Protein AF-A0A7J8SFF2-F1 (afdb_monomer_lite)

InterPro domains:
  IPR020045 DNA polymerase I-like, H3TH domain [PF01367] (1-81)
  IPR036279 5'-3' exonuclease, C-terminal domain superfamily [SSF47807] (1-98)
  IPR038969 Flap endonuclease [PTHR42646] (1-95)

Structure (mmCIF, N/CA/C/O backbone):
data_AF-A0A7J8SFF2-F1
#
_entry.id   AF-A0A7J8SFF2-F1
#
loop_
_atom_site.group_PDB
_atom_site.id
_atom_site.type_symbol
_atom_site.label_atom_id
_atom_site.label_alt_id
_atom_site.label_comp_id
_atom_site.label_asym_id
_atom_site.label_entity_id
_atom_site.label_seq_id
_atom_site.pdbx_PDB_ins_code
_atom_site.Cartn_x
_atom_site.Cartn_y
_atom_site.Cartn_z
_atom_site.occupancy
_atom_site.B_iso_or_equiv
_atom_site.auth_seq_id
_atom_site.auth_comp_id
_atom_site.auth_asym_id
_atom_site.auth_atom_id
_atom_site.pdbx_PDB_model_num
ATOM 1 N N . MET A 1 1 ? 2.023 2.288 7.002 1.00 90.38 1 MET A N 1
ATOM 2 C CA . MET A 1 1 ? 3.370 2.698 7.456 1.00 90.38 1 MET A CA 1
ATOM 3 C C . MET A 1 1 ? 3.785 4.020 6.831 1.00 90.38 1 MET A C 1
ATOM 5 O O . MET A 1 1 ? 4.714 4.620 7.350 1.00 90.38 1 MET A O 1
ATOM 9 N N . GLY A 1 2 ? 3.083 4.490 5.795 1.00 91.81 2 GLY A N 1
ATOM 10 C CA . GLY A 1 2 ? 3.551 5.618 5.004 1.00 91.81 2 GLY A CA 1
ATOM 11 C C . GLY A 1 2 ? 4.588 5.178 3.981 1.00 91.81 2 GLY A C 1
ATOM 12 O O . GLY A 1 2 ? 5.011 4.017 3.992 1.00 91.81 2 GLY A O 1
ATOM 13 N N . ASP A 1 3 ? 4.953 6.132 3.147 1.00 94.44 3 ASP A N 1
ATOM 14 C CA . ASP A 1 3 ? 6.030 6.096 2.182 1.00 94.44 3 ASP A CA 1
ATOM 15 C C . ASP A 1 3 ? 6.789 7.423 2.292 1.00 94.44 3 ASP A C 1
ATOM 17 O O . ASP A 1 3 ? 6.255 8.484 1.984 1.00 94.44 3 ASP A O 1
ATOM 21 N N . GLU A 1 4 ? 8.002 7.379 2.837 1.00 90.81 4 GLU A N 1
ATOM 22 C CA . GLU A 1 4 ? 8.803 8.584 3.070 1.00 90.81 4 GLU A CA 1
ATOM 23 C C . GLU A 1 4 ? 9.390 9.140 1.770 1.00 90.81 4 GLU A C 1
ATOM 25 O O . GLU A 1 4 ? 9.530 10.354 1.643 1.00 90.81 4 GLU A O 1
ATOM 30 N N . VAL A 1 5 ? 9.669 8.268 0.794 1.00 93.75 5 VAL A N 1
ATOM 31 C CA . VAL A 1 5 ? 10.197 8.667 -0.517 1.00 93.75 5 VAL A CA 1
ATOM 32 C C . VAL A 1 5 ? 9.145 9.472 -1.275 1.00 93.75 5 VAL A C 1
ATOM 34 O O . VAL A 1 5 ? 9.468 10.508 -1.851 1.00 93.75 5 VAL A O 1
ATOM 37 N N . ASP A 1 6 ? 7.884 9.050 -1.174 1.00 92.69 6 ASP A N 1
ATOM 38 C CA . ASP A 1 6 ? 6.743 9.727 -1.799 1.00 92.69 6 ASP A CA 1
ATOM 39 C C . ASP A 1 6 ? 6.117 10.820 -0.909 1.00 92.69 6 ASP A C 1
ATOM 41 O O . ASP A 1 6 ? 5.079 11.392 -1.243 1.00 92.69 6 ASP A O 1
ATOM 45 N N . GLY A 1 7 ? 6.720 11.132 0.244 1.00 93.81 7 GLY A N 1
ATOM 46 C CA . GLY A 1 7 ? 6.240 12.190 1.138 1.00 93.81 7 GLY A CA 1
ATOM 47 C C . GLY A 1 7 ? 4.887 11.900 1.803 1.00 93.81 7 GLY A C 1
ATOM 48 O O . GLY A 1 7 ? 4.194 12.830 2.219 1.00 93.81 7 GLY A O 1
ATOM 49 N N . VAL A 1 8 ? 4.499 10.628 1.933 1.00 95.19 8 VAL A N 1
ATOM 50 C CA . VAL A 1 8 ? 3.270 10.175 2.599 1.00 95.19 8 VAL A CA 1
ATOM 51 C C . VAL A 1 8 ? 3.611 9.655 4.001 1.00 95.19 8 VAL A C 1
ATOM 53 O O . VAL A 1 8 ? 3.962 8.484 4.165 1.00 95.19 8 VAL A O 1
ATOM 56 N N . PRO A 1 9 ? 3.488 10.460 5.070 1.00 93.69 9 PRO A N 1
ATOM 57 C CA . PRO A 1 9 ? 3.861 10.001 6.398 1.00 93.69 9 PRO A CA 1
ATOM 58 C C . PRO A 1 9 ? 2.912 8.910 6.905 1.00 93.69 9 PRO A C 1
ATOM 60 O O . PRO A 1 9 ? 1.703 8.943 6.702 1.00 93.69 9 PRO A O 1
ATOM 63 N N . GLY A 1 10 ? 3.445 7.912 7.604 1.00 93.06 10 GLY A N 1
ATOM 64 C CA . GLY A 1 10 ? 2.619 6.971 8.361 1.00 93.06 10 GLY A CA 1
ATOM 65 C C . GLY A 1 10 ? 2.307 7.498 9.755 1.00 93.06 10 GLY A C 1
ATOM 66 O O . GLY A 1 10 ? 2.918 8.452 10.209 1.00 93.06 10 GLY A O 1
ATOM 67 N N . ILE A 1 11 ? 1.418 6.843 10.500 1.00 94.88 11 ILE A N 1
ATOM 68 C CA . ILE A 1 11 ? 1.026 7.303 11.845 1.00 94.88 11 ILE A CA 1
ATOM 69 C C . ILE A 1 11 ? 2.085 7.078 12.939 1.00 94.88 11 ILE A C 1
ATOM 71 O O . ILE A 1 11 ? 1.835 7.409 14.092 1.00 94.88 11 ILE A O 1
ATOM 75 N N . GLN A 1 12 ? 3.262 6.528 12.621 1.00 93.38 12 GLN A N 1
ATOM 76 C CA . GLN A 1 12 ? 4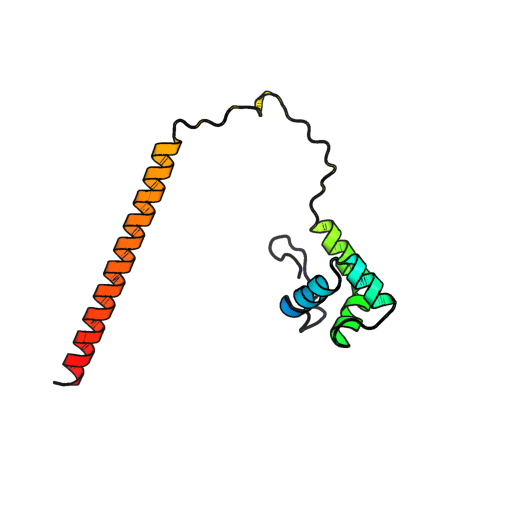.312 6.215 13.604 1.00 93.38 12 GLN A CA 1
ATOM 77 C C . GLN A 1 12 ? 4.779 7.433 14.411 1.00 93.38 12 GLN A C 1
ATOM 79 O O . GLN A 1 12 ? 5.121 7.285 15.581 1.00 93.38 12 GLN A O 1
ATOM 84 N N . HIS A 1 13 ? 4.779 8.621 13.800 1.00 90.56 13 HIS A N 1
ATOM 85 C CA . HIS A 1 13 ? 5.144 9.876 14.462 1.00 90.56 13 HIS A CA 1
ATOM 86 C C . HIS A 1 13 ? 4.044 10.394 15.408 1.00 90.56 13 HIS A C 1
ATOM 88 O O . HIS A 1 13 ? 4.336 11.135 16.338 1.00 90.56 13 HIS A O 1
ATOM 94 N N . LEU A 1 14 ? 2.789 9.980 15.196 1.00 93.06 14 LEU A N 1
ATOM 95 C CA . LEU A 1 14 ? 1.634 10.335 16.033 1.00 93.06 14 LEU A CA 1
ATOM 96 C C . LEU A 1 14 ? 1.402 9.308 17.145 1.00 93.06 14 LEU A C 1
ATOM 98 O O . LEU A 1 14 ? 0.957 9.654 18.236 1.00 93.06 14 LEU A O 1
ATOM 102 N N . VAL A 1 15 ? 1.684 8.036 16.855 1.00 94.62 15 VAL A N 1
ATOM 103 C CA . VAL A 1 15 ? 1.493 6.901 17.759 1.00 94.62 15 VAL A CA 1
ATOM 104 C C . VAL A 1 15 ? 2.782 6.077 17.811 1.00 94.62 15 VAL A C 1
ATOM 106 O O . VAL A 1 15 ? 2.925 5.084 17.080 1.00 94.62 15 VAL A O 1
ATOM 109 N N . PRO A 1 16 ? 3.730 6.457 18.689 1.00 88.50 16 PRO A N 1
ATOM 110 C CA . PRO A 1 16 ? 4.936 5.678 18.929 1.00 88.50 16 PRO A CA 1
ATOM 111 C C . PRO A 1 16 ? 4.586 4.222 19.267 1.00 88.50 16 PRO A C 1
ATOM 113 O O . PRO A 1 16 ? 3.727 3.940 20.099 1.00 88.50 16 PRO A O 1
ATOM 116 N N . GLY A 1 17 ? 5.222 3.271 18.581 1.00 89.50 17 GLY A N 1
ATOM 117 C CA . GLY A 1 17 ? 4.950 1.835 18.737 1.00 89.50 17 GLY A CA 1
ATOM 118 C C . GLY A 1 17 ? 3.945 1.241 17.739 1.00 89.50 17 GLY A C 1
ATOM 119 O O . GLY A 1 17 ? 3.907 0.015 17.580 1.00 89.50 17 GLY A O 1
ATOM 120 N N . PHE A 1 18 ? 3.203 2.056 16.975 1.00 94.81 18 PHE A N 1
ATOM 121 C CA . PHE A 1 18 ? 2.396 1.568 15.847 1.00 94.81 18 PHE A CA 1
ATOM 122 C C . PHE A 1 18 ? 3.271 1.324 14.602 1.00 94.81 18 PHE A C 1
ATOM 124 O O . PHE A 1 18 ? 3.167 1.999 13.588 1.00 94.81 18 PHE A O 1
ATOM 131 N N . GLY A 1 19 ? 4.186 0.355 14.683 1.00 93.19 19 GLY A N 1
ATOM 132 C CA . GLY A 1 19 ? 5.154 0.044 13.623 1.00 93.19 19 GLY A CA 1
ATOM 133 C C . GLY A 1 19 ? 4.755 -1.121 12.710 1.00 93.19 19 GLY A C 1
ATOM 134 O O . GLY A 1 19 ? 3.686 -1.726 12.849 1.00 93.19 19 GLY A O 1
ATOM 135 N N . ARG A 1 20 ? 5.654 -1.478 11.777 1.00 94.94 20 ARG A N 1
ATOM 136 C CA . ARG A 1 20 ? 5.436 -2.499 10.726 1.00 94.94 20 ARG A CA 1
ATOM 137 C C . ARG A 1 20 ? 4.894 -3.815 11.278 1.00 94.94 20 ARG A C 1
ATOM 139 O O . ARG A 1 20 ? 3.965 -4.377 10.707 1.00 94.94 20 ARG A O 1
ATOM 146 N N . ARG A 1 21 ? 5.440 -4.289 12.404 1.00 94.94 21 ARG A N 1
ATOM 147 C CA . ARG A 1 21 ? 5.012 -5.536 13.065 1.00 94.94 21 ARG A CA 1
ATOM 148 C C . ARG A 1 21 ? 3.549 -5.480 13.513 1.00 94.94 21 ARG A C 1
ATOM 150 O O . ARG A 1 21 ? 2.807 -6.430 13.272 1.00 94.94 21 ARG A O 1
ATOM 157 N N . THR A 1 22 ? 3.132 -4.370 14.121 1.00 95.69 22 THR A N 1
ATOM 158 C CA . THR A 1 22 ? 1.754 -4.159 14.583 1.00 95.69 22 THR A CA 1
ATOM 159 C C . THR A 1 22 ? 0.793 -4.099 13.399 1.00 95.69 22 THR A C 1
ATOM 161 O O . THR A 1 22 ? -0.172 -4.862 13.374 1.00 95.69 22 THR A O 1
ATOM 164 N N . ALA A 1 23 ? 1.090 -3.285 12.378 1.00 95.88 23 ALA A N 1
ATOM 165 C CA . ALA A 1 23 ? 0.225 -3.194 11.200 1.00 95.88 23 ALA A CA 1
ATOM 166 C C . ALA A 1 23 ? 0.134 -4.518 10.440 1.00 95.88 23 ALA A C 1
ATOM 168 O O . ALA A 1 23 ? -0.961 -4.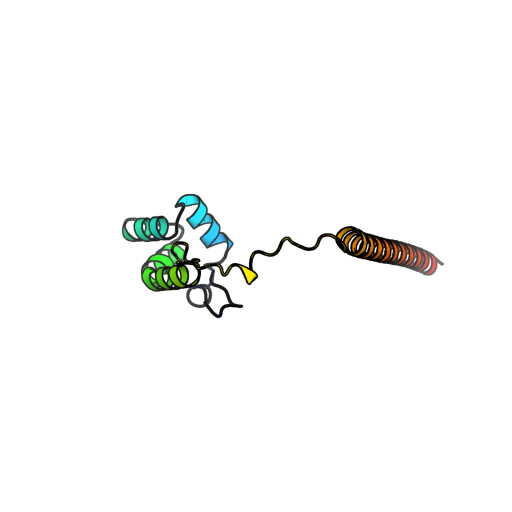922 10.069 1.00 95.88 23 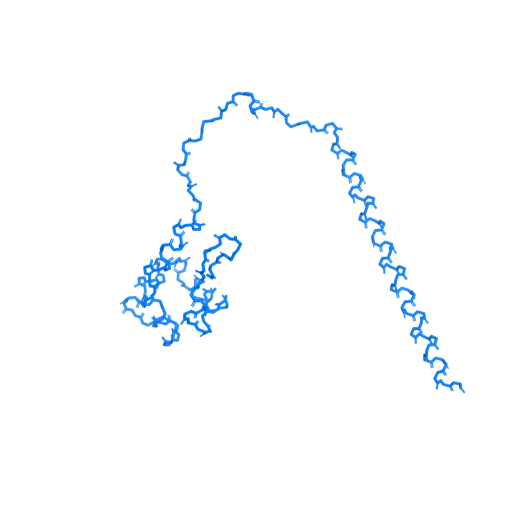ALA A O 1
ATOM 169 N N . LEU A 1 24 ? 1.249 -5.237 10.266 1.00 97.12 24 LEU A N 1
ATOM 170 C CA . LEU A 1 24 ? 1.243 -6.537 9.598 1.00 97.12 24 LEU A CA 1
ATOM 171 C C . LEU A 1 24 ? 0.366 -7.547 10.347 1.00 97.12 24 LEU A C 1
ATOM 173 O O . LEU A 1 24 ? -0.398 -8.272 9.718 1.00 97.12 24 LEU A O 1
ATOM 177 N N . LYS A 1 25 ? 0.444 -7.596 11.683 1.00 96.81 25 LYS A N 1
ATOM 178 C CA . LYS A 1 25 ? -0.387 -8.497 12.496 1.00 96.81 25 LYS A CA 1
ATOM 179 C C . LYS A 1 25 ? -1.878 -8.176 12.358 1.00 96.81 25 LYS A C 1
ATOM 181 O O . LYS A 1 25 ? -2.689 -9.093 12.255 1.00 96.81 25 LYS A O 1
ATOM 186 N N . LEU A 1 26 ? -2.231 -6.892 12.358 1.00 97.19 26 LEU A N 1
ATOM 187 C CA . LEU A 1 26 ? -3.613 -6.439 12.204 1.00 97.19 26 LEU A CA 1
ATOM 188 C C . LEU A 1 26 ? -4.135 -6.715 10.789 1.00 97.19 26 LEU A C 1
ATOM 190 O O . LEU A 1 26 ? -5.188 -7.326 10.642 1.00 97.19 26 LEU A O 1
ATOM 194 N N . LEU A 1 27 ? -3.368 -6.377 9.753 1.00 96.56 27 LEU A N 1
ATOM 195 C CA . LEU A 1 27 ? -3.749 -6.636 8.364 1.00 96.56 27 LEU A CA 1
ATOM 196 C C . LEU A 1 27 ? -3.859 -8.134 8.064 1.00 96.56 27 LEU A C 1
ATOM 198 O O . LEU A 1 27 ? -4.831 -8.543 7.446 1.00 96.56 27 LEU A O 1
ATOM 202 N N . LYS A 1 28 ? -2.955 -8.982 8.576 1.00 97.69 28 LYS A N 1
ATOM 203 C CA . LYS A 1 28 ? -3.090 -10.446 8.441 1.00 97.69 28 LYS A CA 1
ATOM 204 C C . LYS A 1 28 ? -4.382 -10.984 9.062 1.00 97.69 28 LYS A C 1
ATOM 206 O O . LYS A 1 28 ? -4.929 -11.957 8.563 1.00 97.69 28 LYS A O 1
ATOM 211 N N . LYS A 1 29 ? -4.857 -10.376 10.153 1.00 97.12 29 LYS A N 1
ATOM 212 C CA . LYS A 1 29 ? -6.084 -10.797 10.844 1.00 97.12 29 LYS A CA 1
ATOM 213 C C . LYS A 1 29 ? -7.361 -10.275 10.172 1.00 97.12 29 LYS A C 1
ATOM 215 O O . LYS A 1 29 ? -8.382 -10.947 10.244 1.00 97.12 29 LYS A O 1
ATOM 220 N N . HIS A 1 30 ? -7.321 -9.084 9.577 1.00 97.38 30 HIS A N 1
ATOM 221 C CA . HIS A 1 30 ? -8.509 -8.389 9.062 1.00 97.38 30 HIS A CA 1
ATOM 222 C C . HIS A 1 30 ? -8.594 -8.343 7.522 1.00 97.38 30 HIS A C 1
ATOM 224 O O . HIS A 1 30 ? -9.645 -8.028 6.971 1.00 97.38 30 HIS A O 1
ATOM 230 N N . GLY A 1 31 ? -7.517 -8.688 6.816 1.00 97.75 31 GLY A N 1
ATOM 231 C CA . GLY A 1 31 ? -7.446 -8.800 5.357 1.00 97.75 31 GLY A CA 1
ATOM 232 C C . GLY A 1 31 ? -7.219 -7.471 4.635 1.00 97.75 31 GLY A C 1
ATOM 233 O O . GLY A 1 31 ? -6.354 -7.392 3.769 1.00 97.75 31 GLY A O 1
ATOM 234 N N . SER A 1 32 ? -7.948 -6.418 5.007 1.00 96.88 32 SER A N 1
ATOM 235 C CA . SER A 1 32 ? -7.849 -5.092 4.384 1.00 96.88 32 SER A CA 1
ATOM 236 C C . SER A 1 32 ? -7.855 -3.966 5.418 1.00 96.88 32 SER A C 1
ATOM 238 O O . SER A 1 32 ? -8.206 -4.176 6.584 1.00 96.88 32 SER A O 1
ATOM 240 N N . LEU A 1 33 ? -7.462 -2.760 4.988 1.00 96.69 33 LEU A N 1
ATOM 241 C CA . LEU A 1 33 ? -7.543 -1.562 5.824 1.00 96.69 33 LEU A CA 1
ATOM 242 C C . LEU A 1 33 ? -8.997 -1.256 6.205 1.00 96.69 33 LEU A C 1
ATOM 244 O O . LEU A 1 33 ? -9.275 -1.078 7.385 1.00 96.69 33 LEU A O 1
ATOM 248 N N . GLU A 1 34 ? -9.927 -1.282 5.249 1.00 97.56 34 GLU A N 1
ATOM 249 C CA . GLU A 1 34 ? -11.342 -1.012 5.539 1.00 97.56 34 GLU A CA 1
ATOM 250 C C . GLU A 1 34 ? -11.942 -2.027 6.511 1.00 97.56 34 GLU A C 1
ATOM 252 O O . GLU A 1 34 ? -12.584 -1.644 7.485 1.00 97.56 34 GLU A O 1
ATOM 257 N N . ASN A 1 35 ? -11.663 -3.322 6.341 1.00 98.31 35 ASN A N 1
ATOM 258 C CA . ASN A 1 35 ? -12.128 -4.335 7.290 1.00 98.31 35 ASN A CA 1
ATOM 259 C C . ASN A 1 35 ? -11.534 -4.130 8.689 1.00 98.31 35 ASN A C 1
ATOM 261 O O . ASN A 1 35 ? -12.191 -4.414 9.691 1.00 98.31 35 ASN A O 1
ATOM 265 N N . LEU A 1 36 ? -10.285 -3.665 8.773 1.00 98.12 36 LEU A N 1
ATOM 266 C CA . LEU A 1 36 ? -9.643 -3.345 10.043 1.00 98.12 36 LEU A CA 1
ATOM 267 C C . LEU A 1 36 ? -10.306 -2.136 10.714 1.00 98.12 36 LEU A C 1
ATOM 269 O O . LEU A 1 36 ? -10.617 -2.217 11.900 1.00 98.12 36 LEU A O 1
ATOM 273 N N . LEU A 1 37 ? -10.541 -1.051 9.973 1.00 97.94 37 LEU A N 1
ATOM 274 C CA . LEU A 1 37 ? -11.162 0.172 10.492 1.00 97.94 37 LEU A CA 1
ATOM 275 C C . LEU A 1 37 ? -12.627 -0.059 10.888 1.00 97.94 37 LEU A C 1
ATOM 277 O O . LEU A 1 37 ? -13.037 0.355 11.970 1.00 97.94 37 LEU A O 1
ATOM 281 N N . ASN A 1 38 ? -13.387 -0.800 10.080 1.00 98.00 38 ASN A N 1
ATOM 282 C CA . ASN A 1 38 ? -14.763 -1.190 10.397 1.00 98.00 38 ASN A CA 1
ATOM 283 C C . ASN A 1 38 ? -14.826 -2.129 11.606 1.00 98.00 38 ASN A C 1
ATOM 285 O O . ASN A 1 38 ? -15.726 -2.036 12.434 1.00 98.00 38 ASN A O 1
ATOM 289 N N . ALA A 1 39 ? -13.857 -3.036 11.756 1.00 97.81 39 ALA A N 1
ATOM 290 C CA . ALA A 1 39 ? -13.782 -3.850 12.961 1.00 97.81 39 ALA A CA 1
ATOM 291 C C . ALA A 1 39 ? -13.439 -3.002 14.193 1.00 97.81 39 ALA A C 1
ATOM 293 O O . ALA A 1 39 ? -14.019 -3.240 15.248 1.00 97.81 39 ALA A O 1
ATOM 294 N N . ALA A 1 40 ? -12.533 -2.028 14.059 1.00 97.69 40 ALA A N 1
ATOM 295 C CA . ALA A 1 40 ? -12.142 -1.125 15.138 1.00 97.69 40 ALA A CA 1
ATOM 296 C C . ALA A 1 40 ? -13.293 -0.214 15.594 1.00 97.69 40 ALA A C 1
ATOM 298 O O . ALA A 1 40 ? -13.366 0.107 16.776 1.00 97.69 40 ALA A O 1
ATOM 299 N N . SER A 1 41 ? -14.214 0.181 14.709 1.00 96.81 41 SER A N 1
ATOM 300 C CA . SER A 1 41 ? -15.365 1.011 15.096 1.00 96.81 41 SER A CA 1
ATOM 301 C C . SER A 1 41 ? -16.420 0.252 15.908 1.00 96.81 41 SER A C 1
ATOM 303 O O . SER A 1 41 ? -17.131 0.862 16.701 1.00 96.81 41 SER A O 1
ATOM 305 N N . VAL A 1 42 ? -16.504 -1.072 15.745 1.00 97.06 42 VAL A N 1
ATOM 306 C CA . VAL A 1 42 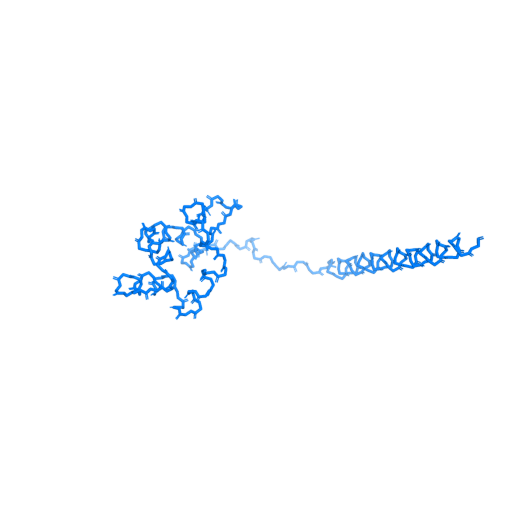? -17.502 -1.919 16.420 1.00 97.06 42 VAL A CA 1
ATOM 307 C C . VAL A 1 42 ? -16.932 -2.623 17.653 1.00 97.06 42 VAL A C 1
ATOM 309 O O . VAL A 1 42 ? -17.644 -2.841 18.631 1.00 97.06 42 VAL A O 1
ATOM 312 N N . ARG A 1 43 ? -15.655 -3.021 17.627 1.00 96.12 43 ARG A N 1
ATOM 313 C CA . ARG A 1 43 ? -15.021 -3.788 18.708 1.00 96.12 43 ARG A CA 1
ATOM 314 C C . ARG A 1 43 ? -13.538 -3.478 18.850 1.00 96.12 43 ARG A C 1
ATOM 316 O O . ARG A 1 43 ? -12.882 -3.021 17.922 1.00 96.12 43 ARG A O 1
ATOM 323 N N . THR A 1 44 ? -12.972 -3.847 19.994 1.00 96.12 44 THR A N 1
ATOM 324 C CA . THR A 1 44 ? -11.533 -3.711 20.227 1.00 96.12 44 THR A CA 1
ATOM 325 C C . THR A 1 44 ? -10.724 -4.610 19.287 1.00 96.12 44 THR A C 1
ATOM 327 O O . THR A 1 44 ? -10.919 -5.831 19.215 1.00 96.12 44 THR A O 1
ATOM 330 N N . VAL A 1 45 ? -9.764 -4.007 18.588 1.00 95.00 45 VAL A N 1
ATOM 331 C CA . VAL A 1 45 ? -8.761 -4.679 17.766 1.00 95.00 45 VAL A CA 1
ATOM 332 C C . VAL A 1 45 ? -7.358 -4.412 18.315 1.00 95.00 45 VAL A C 1
ATOM 334 O O . VAL A 1 45 ? -6.938 -3.284 18.549 1.00 95.00 45 VAL A O 1
ATOM 337 N N . GLY A 1 46 ? -6.595 -5.484 18.529 1.00 93.06 46 GLY A N 1
ATOM 338 C CA . GLY A 1 46 ? -5.245 -5.376 19.081 1.00 93.06 46 GLY A CA 1
ATOM 339 C C . GLY A 1 46 ? -5.223 -4.899 20.537 1.00 93.06 46 GLY A C 1
ATOM 340 O O . GLY A 1 46 ? -6.092 -5.248 21.330 1.00 93.06 46 GLY A O 1
ATOM 341 N N . ARG A 1 47 ? -4.165 -4.167 20.901 1.00 94.81 47 ARG A N 1
ATOM 342 C CA . ARG A 1 47 ? -4.021 -3.542 22.226 1.00 94.81 47 ARG A CA 1
ATOM 343 C C . ARG A 1 47 ? -4.685 -2.166 22.226 1.00 94.81 47 ARG A C 1
ATOM 345 O O . ARG A 1 47 ? -4.832 -1.571 21.165 1.00 94.81 47 ARG A O 1
ATOM 352 N N . GLN A 1 48 ? -4.980 -1.638 23.412 1.00 95.31 48 GLN A N 1
ATOM 353 C CA . GLN A 1 48 ? -5.653 -0.348 23.584 1.00 95.31 48 GLN A CA 1
ATOM 354 C C . GLN A 1 48 ? -5.012 0.794 22.775 1.00 95.31 48 GLN A C 1
ATOM 356 O O . GLN A 1 48 ? -5.715 1.460 22.028 1.00 95.31 48 GLN A O 1
ATOM 361 N N . TYR A 1 49 ? -3.682 0.942 22.800 1.00 95.12 49 TYR A N 1
ATOM 362 C CA . TYR A 1 49 ? -3.008 1.986 22.010 1.00 95.12 49 TYR A CA 1
ATOM 363 C C . TYR A 1 49 ? -3.259 1.860 20.493 1.00 95.12 49 TYR A C 1
ATOM 365 O O . TYR A 1 49 ? -3.349 2.855 19.782 1.00 95.12 49 TYR A O 1
ATOM 373 N N . ALA A 1 50 ? -3.357 0.628 19.976 1.00 95.69 50 ALA A N 1
ATOM 374 C CA . ALA A 1 50 ? -3.592 0.373 18.558 1.00 95.69 50 ALA A CA 1
ATOM 375 C C . ALA A 1 50 ? -5.060 0.618 18.197 1.00 95.69 50 ALA A C 1
ATOM 377 O O . ALA A 1 50 ? -5.337 1.155 17.129 1.00 95.69 50 ALA A O 1
ATOM 378 N N . GLN A 1 51 ? -5.975 0.262 19.100 1.00 97.06 51 GLN A N 1
ATOM 379 C CA . GLN A 1 51 ? -7.391 0.589 18.991 1.00 97.06 51 GLN A CA 1
ATOM 380 C C . GLN A 1 51 ? -7.589 2.108 18.914 1.00 97.06 51 GLN A C 1
ATOM 382 O O . GLN A 1 51 ? -8.187 2.599 17.964 1.00 97.06 51 GLN A O 1
ATOM 387 N N . GLU A 1 52 ? -7.031 2.854 19.869 1.00 96.38 52 GLU A N 1
ATOM 388 C CA . GLU A 1 52 ? -7.117 4.318 19.915 1.00 96.38 52 GLU A CA 1
ATOM 389 C C . GLU A 1 52 ? -6.524 4.959 18.655 1.00 96.38 52 GLU A C 1
ATOM 391 O O . GLU A 1 52 ? -7.126 5.868 18.086 1.00 96.38 52 GLU A O 1
ATOM 396 N N . ALA A 1 53 ? -5.391 4.444 18.169 1.00 96.81 53 ALA A N 1
ATOM 397 C CA . ALA A 1 53 ? -4.776 4.901 16.928 1.00 96.81 53 ALA A CA 1
ATOM 398 C C . ALA A 1 53 ? -5.694 4.720 15.710 1.00 96.81 53 ALA A C 1
ATOM 400 O O . ALA A 1 53 ? -5.860 5.647 14.920 1.00 96.81 53 ALA A O 1
ATOM 401 N N . LEU A 1 54 ? -6.289 3.534 15.559 1.00 97.19 54 LEU A N 1
ATOM 402 C CA . LEU A 1 54 ? -7.153 3.216 14.423 1.00 97.19 54 LEU A CA 1
ATOM 403 C C . LEU A 1 54 ? -8.444 4.032 14.445 1.00 97.19 54 LEU A C 1
ATOM 405 O O . LEU A 1 54 ? -8.870 4.490 13.391 1.00 97.19 54 LEU A O 1
ATOM 409 N N . THR A 1 55 ? -9.036 4.255 15.620 1.00 96.88 55 THR A N 1
ATOM 410 C CA . THR A 1 55 ? -10.256 5.060 15.746 1.00 96.88 55 THR A CA 1
ATOM 411 C C . THR A 1 55 ? -9.973 6.547 15.537 1.00 96.88 55 THR A C 1
ATOM 413 O O . THR A 1 55 ? -10.700 7.212 14.806 1.00 96.88 55 THR A O 1
ATOM 416 N N . LYS A 1 56 ? -8.899 7.080 16.137 1.00 97.62 56 LYS A N 1
ATOM 417 C CA . LYS A 1 56 ? -8.564 8.512 16.071 1.00 97.62 56 LYS A CA 1
ATOM 418 C C . LYS A 1 56 ? -8.060 8.946 14.694 1.00 97.62 56 LYS A C 1
ATOM 420 O O . LYS A 1 56 ? -8.329 10.067 14.275 1.00 97.62 56 LYS A O 1
ATOM 425 N N . TYR A 1 57 ? -7.320 8.081 14.002 1.00 97.19 57 TYR A N 1
ATOM 426 C CA . TYR A 1 57 ? -6.667 8.400 12.728 1.00 97.19 57 TYR A CA 1
ATOM 427 C C . TYR A 1 57 ? -7.264 7.633 11.538 1.00 97.19 57 TYR A C 1
ATOM 429 O O . TYR A 1 57 ? -6.597 7.493 10.513 1.00 97.19 57 TYR A O 1
ATOM 437 N N . ALA A 1 58 ? -8.508 7.150 11.642 1.00 97.12 58 ALA A N 1
ATOM 438 C CA . ALA A 1 58 ? -9.174 6.386 10.583 1.00 97.12 58 ALA A CA 1
ATOM 439 C C . ALA A 1 58 ? -9.163 7.127 9.234 1.00 97.12 58 ALA A C 1
ATOM 441 O O . ALA A 1 58 ? -8.668 6.602 8.240 1.00 97.12 58 ALA A O 1
ATOM 442 N N . ASP A 1 59 ? -9.620 8.380 9.211 1.00 97.00 59 ASP A N 1
ATOM 443 C CA . ASP A 1 59 ? -9.718 9.170 7.974 1.00 97.00 59 ASP A CA 1
ATOM 444 C C . ASP A 1 59 ? -8.355 9.552 7.399 1.00 97.00 59 ASP A C 1
ATOM 446 O O . ASP A 1 59 ? -8.206 9.734 6.192 1.00 97.00 59 ASP A O 1
ATOM 450 N N . TYR A 1 60 ? -7.348 9.679 8.261 1.00 96.44 60 TYR A N 1
ATOM 451 C CA . TYR A 1 60 ? -5.969 9.897 7.840 1.00 96.44 60 TYR A CA 1
ATOM 452 C C . TYR A 1 60 ? -5.410 8.647 7.147 1.00 96.44 60 TYR A C 1
ATOM 454 O O . TYR A 1 60 ? -4.804 8.737 6.083 1.00 96.44 60 TYR A O 1
ATOM 462 N N . LEU A 1 61 ? -5.670 7.463 7.709 1.00 96.44 61 LEU A N 1
ATOM 463 C CA . LEU A 1 61 ? -5.264 6.192 7.110 1.00 96.44 61 LEU A CA 1
ATOM 464 C C . LEU A 1 61 ? -5.956 5.939 5.765 1.00 96.44 61 LEU A C 1
ATOM 466 O O . LEU A 1 61 ? -5.290 5.459 4.849 1.00 96.44 61 LEU A O 1
ATOM 470 N N . ARG A 1 62 ? -7.246 6.283 5.629 1.00 96.75 62 ARG A N 1
ATOM 471 C CA . ARG A 1 62 ? -7.978 6.178 4.353 1.00 96.75 62 ARG A CA 1
ATOM 472 C C . ARG A 1 62 ? -7.390 7.083 3.278 1.00 96.75 62 ARG A C 1
ATOM 474 O O . ARG A 1 62 ? -7.033 6.590 2.216 1.00 96.75 62 ARG A O 1
ATOM 481 N N . ARG A 1 63 ? -7.177 8.365 3.589 1.00 95.94 63 ARG A N 1
ATOM 482 C CA . ARG A 1 63 ? -6.546 9.319 2.660 1.00 95.94 63 ARG A CA 1
ATOM 483 C C . ARG A 1 63 ? -5.162 8.861 2.212 1.00 95.94 63 ARG A C 1
ATOM 485 O O . ARG A 1 63 ? -4.861 8.876 1.025 1.00 95.94 63 ARG A O 1
ATOM 492 N N . ASN A 1 64 ? -4.332 8.387 3.140 1.00 95.62 64 ASN A N 1
ATOM 493 C CA . ASN A 1 64 ? -3.019 7.859 2.773 1.00 95.62 64 ASN A CA 1
ATOM 494 C C . ASN A 1 64 ? -3.128 6.615 1.887 1.00 95.62 64 ASN A C 1
ATOM 496 O O . ASN A 1 64 ? -2.307 6.430 0.996 1.00 95.62 64 ASN A O 1
ATOM 500 N N . TYR A 1 65 ? -4.113 5.750 2.131 1.00 95.06 65 TYR A N 1
ATOM 501 C CA . TYR A 1 65 ? -4.345 4.588 1.282 1.00 95.06 65 TYR A CA 1
ATOM 502 C C . TYR A 1 65 ? -4.763 4.991 -0.133 1.00 95.06 65 TYR A C 1
ATOM 504 O O . TYR A 1 65 ? -4.256 4.407 -1.080 1.00 95.06 65 TYR A O 1
ATOM 512 N N . GLU A 1 66 ? -5.619 6.001 -0.286 1.00 94.31 66 GLU A N 1
ATOM 513 C CA . GLU A 1 66 ? -6.018 6.528 -1.598 1.00 94.31 66 GLU A CA 1
ATOM 514 C C . GLU A 1 66 ? -4.826 7.076 -2.387 1.00 94.31 66 GLU A C 1
ATOM 516 O O . GLU A 1 66 ? -4.699 6.781 -3.570 1.00 94.31 66 GLU A O 1
ATOM 521 N N . VAL A 1 67 ? -3.923 7.813 -1.730 1.00 94.81 67 VAL A N 1
ATOM 522 C CA . VAL A 1 67 ? -2.711 8.356 -2.371 1.00 94.81 67 VAL A CA 1
ATOM 523 C C . VAL A 1 67 ? -1.735 7.248 -2.775 1.00 94.81 67 VAL A C 1
ATOM 525 O O . VAL A 1 67 ? -1.134 7.315 -3.841 1.00 94.81 67 VAL A O 1
ATOM 528 N N . LEU A 1 68 ? -1.581 6.219 -1.938 1.00 94.81 68 LEU A N 1
ATOM 529 C CA . LEU A 1 68 ? -0.651 5.111 -2.185 1.00 94.81 68 LEU A CA 1
ATOM 530 C C . LEU A 1 68 ? -1.222 4.035 -3.123 1.00 94.81 68 LEU A C 1
ATOM 532 O O . LEU A 1 68 ? -0.483 3.179 -3.613 1.00 94.81 68 LEU A O 1
ATOM 536 N N . ALA A 1 69 ? -2.536 4.015 -3.344 1.00 94.00 69 ALA A N 1
ATOM 537 C CA . ALA A 1 69 ? -3.177 3.034 -4.201 1.00 94.00 69 ALA A CA 1
ATOM 538 C C . ALA A 1 69 ? -3.050 3.439 -5.673 1.00 94.00 69 ALA A C 1
ATOM 540 O O . ALA A 1 69 ? -3.500 4.500 -6.097 1.00 94.00 69 ALA A O 1
ATOM 541 N N . LEU A 1 70 ? -2.499 2.539 -6.488 1.00 93.69 70 LEU A N 1
ATOM 542 C CA . LEU A 1 70 ? -2.482 2.726 -7.935 1.00 93.69 70 LEU A CA 1
ATOM 543 C C . LEU A 1 70 ? -3.906 2.678 -8.498 1.00 93.69 70 LEU A C 1
ATOM 545 O O . LEU A 1 70 ? -4.634 1.700 -8.284 1.00 93.69 70 LEU A O 1
ATOM 549 N N . ARG A 1 71 ? -4.269 3.698 -9.281 1.00 93.56 71 ARG A N 1
ATOM 550 C CA . ARG A 1 71 ? -5.481 3.672 -10.103 1.00 93.56 71 ARG A CA 1
ATOM 551 C C . ARG A 1 71 ? -5.365 2.587 -11.167 1.00 93.56 71 ARG A C 1
ATOM 553 O O . ARG A 1 71 ? -4.341 2.460 -11.831 1.00 93.56 71 ARG A O 1
ATOM 560 N N . ARG A 1 72 ? -6.426 1.795 -11.310 1.00 93.44 72 ARG A N 1
ATOM 561 C CA . ARG A 1 72 ? -6.499 0.660 -12.252 1.00 93.44 72 ARG A CA 1
ATOM 562 C C . ARG A 1 72 ? -7.464 0.904 -13.408 1.00 93.44 72 ARG A C 1
ATOM 564 O O . ARG A 1 72 ? -7.581 0.072 -14.293 1.00 93.44 72 ARG A O 1
ATOM 571 N N . ASP A 1 73 ? -8.159 2.026 -13.362 1.00 93.12 73 ASP A N 1
ATOM 572 C CA . ASP A 1 73 ? -9.244 2.450 -14.241 1.00 93.12 73 ASP A CA 1
ATOM 573 C C . ASP A 1 73 ? -8.809 3.616 -15.143 1.00 93.12 73 ASP A C 1
ATOM 575 O O . ASP A 1 73 ? -9.616 4.461 -15.520 1.00 93.12 73 ASP A O 1
ATOM 579 N N . VAL A 1 74 ? -7.510 3.718 -15.428 1.00 93.38 74 VAL A N 1
ATOM 580 C CA . VAL A 1 74 ? -6.971 4.798 -16.254 1.00 93.38 74 VAL A CA 1
ATOM 581 C C . VAL A 1 74 ? -7.175 4.449 -17.721 1.00 93.38 74 VAL A C 1
ATOM 583 O O . VAL A 1 74 ? -6.792 3.369 -18.167 1.00 93.38 74 VAL A O 1
ATOM 586 N N . ASP A 1 75 ? -7.755 5.386 -18.461 1.00 94.06 75 ASP A N 1
ATOM 587 C CA . ASP A 1 75 ? -7.951 5.282 -19.902 1.00 94.06 75 ASP A CA 1
ATOM 588 C C . ASP A 1 75 ? -6.629 5.544 -20.643 1.00 94.06 75 ASP A C 1
ATOM 590 O O . ASP A 1 75 ? -6.276 6.677 -20.989 1.00 94.06 75 ASP A O 1
ATOM 594 N N . VAL A 1 76 ? -5.832 4.484 -20.784 1.00 91.44 76 VAL A N 1
ATOM 595 C CA . VAL A 1 76 ? -4.510 4.547 -21.409 1.00 91.44 76 VAL A CA 1
ATOM 596 C C . VAL A 1 76 ? -4.651 4.400 -22.920 1.00 91.44 76 VAL A C 1
ATOM 598 O O . VAL A 1 76 ? -4.924 3.317 -23.430 1.00 91.44 76 VAL A O 1
ATOM 601 N N . HIS A 1 77 ? -4.378 5.487 -23.637 1.00 93.62 77 HIS A N 1
ATOM 602 C CA . HIS A 1 77 ? -4.283 5.490 -25.092 1.00 93.62 77 HIS A CA 1
ATOM 603 C C . HIS A 1 77 ? -2.835 5.249 -25.517 1.00 93.62 77 HIS A C 1
ATOM 605 O O . HIS A 1 77 ? -1.971 6.106 -25.319 1.00 93.62 77 HIS A O 1
ATOM 611 N N . LEU A 1 78 ? -2.567 4.079 -26.094 1.00 92.06 78 LEU A N 1
ATOM 612 C CA . LEU A 1 78 ? -1.261 3.760 -26.663 1.00 92.06 78 LEU A CA 1
ATOM 613 C C . LEU A 1 78 ? -1.175 4.322 -28.081 1.00 92.06 78 LEU A C 1
ATOM 615 O O . LEU A 1 78 ? -2.089 4.131 -28.880 1.00 92.06 78 LEU A O 1
ATOM 619 N N . GLN A 1 79 ? -0.083 5.023 -28.373 1.00 93.81 79 GLN A N 1
ATOM 620 C CA . GLN A 1 79 ? 0.231 5.468 -29.727 1.00 93.81 79 GLN A CA 1
ATOM 621 C C . GLN A 1 79 ? 0.985 4.354 -30.463 1.00 93.81 79 GLN A C 1
ATOM 623 O O . GLN A 1 79 ? 1.810 3.669 -29.853 1.00 93.81 79 GLN A O 1
ATOM 628 N N . GLU A 1 80 ? 0.718 4.169 -31.757 1.00 91.94 80 GLU A N 1
ATOM 629 C CA . GLU A 1 80 ? 1.301 3.083 -32.562 1.00 91.94 80 GLU A CA 1
ATOM 630 C C . GLU A 1 80 ? 2.837 3.152 -32.573 1.00 91.94 80 GLU A C 1
ATOM 632 O O . GLU A 1 80 ? 3.516 2.135 -32.472 1.00 91.94 80 GLU A O 1
ATOM 637 N N . GLU A 1 81 ? 3.408 4.358 -32.587 1.00 92.62 81 GLU A N 1
ATOM 638 C CA . GLU A 1 81 ? 4.856 4.577 -32.544 1.00 92.62 81 GLU A CA 1
ATOM 639 C C . GLU A 1 81 ? 5.536 4.097 -31.249 1.00 92.62 81 GLU A C 1
ATOM 641 O O . GLU A 1 81 ? 6.759 3.961 -31.217 1.00 92.62 81 GLU A O 1
ATOM 646 N N . TRP A 1 82 ? 4.778 3.846 -30.175 1.00 92.00 82 TRP A N 1
ATOM 647 C CA . TRP A 1 82 ? 5.304 3.263 -28.934 1.00 92.00 82 TRP A CA 1
ATOM 648 C C . TRP A 1 82 ? 5.338 1.735 -28.981 1.00 92.00 82 TRP A C 1
ATOM 650 O O . TRP A 1 82 ? 6.043 1.115 -28.184 1.00 92.00 82 TRP A O 1
ATOM 660 N N . LEU A 1 83 ? 4.591 1.122 -29.903 1.00 90.50 83 LEU A N 1
ATOM 661 C CA . LEU A 1 83 ? 4.435 -0.326 -30.033 1.00 90.50 83 LEU A CA 1
ATOM 662 C C . LEU A 1 83 ? 5.564 -0.936 -30.868 1.00 90.50 83 LEU A C 1
ATOM 664 O O . LEU A 1 83 ? 5.343 -1.688 -31.813 1.00 90.50 83 LEU A O 1
ATOM 668 N N . LEU A 1 84 ? 6.802 -0.607 -30.512 1.00 89.94 84 LEU A N 1
ATOM 669 C CA . LEU A 1 84 ? 7.975 -1.190 -31.146 1.00 89.94 84 LEU A CA 1
ATOM 670 C C . LEU A 1 84 ? 8.288 -2.541 -30.509 1.00 89.94 84 LEU A C 1
ATOM 672 O O . LEU A 1 84 ? 8.290 -2.686 -29.282 1.00 89.94 84 LEU A O 1
ATOM 676 N N . GLU A 1 85 ? 8.613 -3.527 -31.344 1.00 92.00 85 GLU A N 1
ATOM 677 C CA . GLU A 1 85 ? 9.236 -4.741 -30.838 1.00 92.00 85 GLU A CA 1
ATOM 678 C C . GLU A 1 85 ? 10.527 -4.372 -30.106 1.00 92.00 85 GLU A C 1
ATOM 680 O O . GLU A 1 85 ? 11.350 -3.580 -30.573 1.00 92.00 85 GLU A O 1
ATOM 685 N N . ARG A 1 86 ? 10.694 -4.948 -28.917 1.00 89.81 86 ARG A N 1
ATOM 686 C CA . ARG A 1 86 ? 11.906 -4.764 -28.131 1.00 89.81 86 ARG A CA 1
ATOM 687 C C . ARG A 1 86 ? 13.103 -5.282 -28.929 1.00 89.81 86 ARG A C 1
ATOM 689 O O . ARG A 1 86 ? 13.165 -6.471 -29.229 1.00 89.81 86 ARG A O 1
ATOM 696 N N . ASP A 1 87 ? 14.093 -4.424 -29.161 1.00 90.19 87 ASP A N 1
ATOM 697 C CA . ASP A 1 87 ? 15.364 -4.835 -29.756 1.00 90.19 87 ASP A CA 1
ATOM 698 C C . ASP A 1 87 ? 16.106 -5.813 -28.830 1.00 90.19 87 ASP A C 1
ATOM 700 O O . ASP A 1 87 ? 16.528 -5.463 -27.724 1.00 90.19 87 ASP A O 1
ATOM 704 N N . THR A 1 88 ? 16.250 -7.058 -29.285 1.00 93.88 88 THR A N 1
ATOM 705 C CA . THR A 1 88 ? 16.940 -8.128 -28.554 1.00 93.88 88 THR A CA 1
ATOM 706 C C . THR A 1 88 ? 18.381 -8.335 -29.024 1.00 93.88 88 THR A C 1
ATOM 708 O O . THR A 1 88 ? 19.071 -9.223 -28.518 1.00 93.88 88 THR A O 1
ATOM 711 N N . SER A 1 89 ? 18.863 -7.552 -29.995 1.00 94.62 89 SER A N 1
ATOM 712 C CA . SER A 1 89 ? 20.174 -7.746 -30.633 1.00 94.62 89 SER A CA 1
ATOM 713 C C . SER A 1 89 ? 21.344 -7.639 -29.6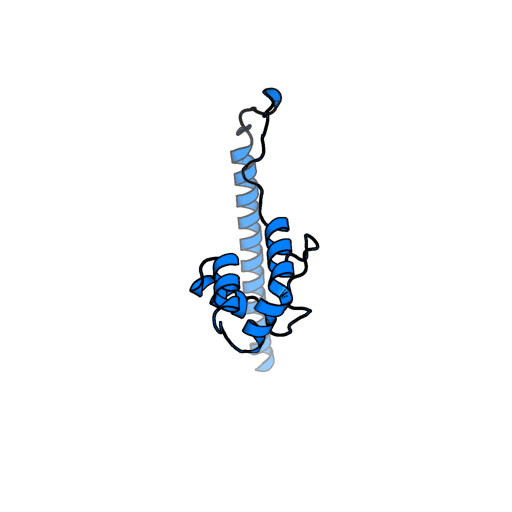48 1.00 94.62 89 SER A C 1
ATOM 715 O O . SER A 1 89 ? 22.363 -8.315 -29.799 1.00 94.62 89 SER A O 1
ATOM 717 N N . ASN A 1 90 ? 21.189 -6.834 -28.593 1.00 93.31 90 ASN A N 1
ATOM 718 C CA . ASN A 1 90 ? 22.227 -6.587 -27.594 1.00 93.31 90 ASN A CA 1
ATOM 719 C C . ASN A 1 90 ? 22.112 -7.477 -26.339 1.00 93.31 90 ASN A C 1
ATOM 721 O O . ASN A 1 90 ? 22.965 -7.409 -25.451 1.00 93.31 90 ASN A O 1
ATOM 725 N N . ASP A 1 91 ? 21.095 -8.334 -26.242 1.00 94.44 91 ASP A N 1
ATOM 726 C CA . ASP A 1 91 ? 20.788 -9.079 -25.014 1.00 94.44 91 ASP A CA 1
ATOM 727 C C . ASP A 1 91 ? 21.925 -9.986 -24.571 1.00 94.44 91 ASP A C 1
ATOM 729 O O . ASP A 1 91 ? 22.343 -9.951 -23.413 1.00 94.44 91 ASP A O 1
ATOM 733 N N . ALA A 1 92 ? 22.474 -10.761 -25.508 1.00 94.38 92 ALA A N 1
ATOM 734 C CA . ALA A 1 92 ? 23.573 -11.676 -25.228 1.00 94.38 92 ALA A CA 1
ATOM 735 C C . ALA A 1 92 ? 24.812 -10.928 -24.708 1.00 94.38 92 ALA A C 1
ATOM 737 O O . ALA A 1 92 ? 25.498 -11.400 -23.798 1.00 94.38 92 ALA A O 1
ATOM 738 N N . ASN A 1 93 ? 25.081 -9.735 -25.243 1.00 95.06 93 ASN A N 1
ATOM 739 C CA . ASN A 1 93 ? 26.214 -8.905 -24.844 1.00 95.06 93 ASN A CA 1
ATOM 740 C C . ASN A 1 93 ? 26.000 -8.276 -23.466 1.00 95.06 93 ASN A C 1
ATOM 742 O O . ASN A 1 93 ? 26.909 -8.294 -22.634 1.00 95.06 93 ASN A O 1
ATOM 746 N N . VAL A 1 94 ? 24.808 -7.733 -23.198 1.00 93.94 94 VAL A N 1
ATOM 747 C CA . VAL A 1 94 ? 24.450 -7.197 -21.875 1.00 93.94 94 VAL A CA 1
ATOM 748 C C . VAL A 1 94 ? 24.512 -8.306 -20.829 1.00 93.94 94 VAL A C 1
ATOM 750 O O . VAL A 1 94 ? 25.173 -8.137 -19.803 1.00 93.94 94 VAL A O 1
ATOM 753 N N . PHE A 1 95 ? 23.919 -9.465 -21.116 1.00 94.50 95 PHE A N 1
ATOM 754 C CA . PHE A 1 95 ? 23.931 -10.615 -20.221 1.00 94.50 95 PHE A CA 1
ATOM 755 C C . PHE A 1 95 ? 25.355 -11.092 -19.926 1.00 94.50 95 PHE A C 1
ATOM 757 O O . PHE A 1 95 ? 25.722 -11.277 -18.765 1.00 94.50 95 PHE A O 1
ATOM 764 N N . ASN A 1 96 ? 26.200 -11.228 -20.954 1.00 95.50 96 ASN A N 1
ATOM 765 C CA . ASN A 1 96 ? 27.599 -11.602 -20.762 1.00 95.50 96 ASN A CA 1
ATOM 766 C C . ASN A 1 96 ? 28.369 -10.572 -19.935 1.00 95.50 96 ASN A C 1
ATOM 768 O O . ASN A 1 96 ? 29.133 -10.962 -19.057 1.00 95.50 96 ASN A O 1
ATOM 772 N N . ARG A 1 97 ? 28.149 -9.274 -20.153 1.00 95.25 97 ARG A N 1
ATOM 773 C CA . ARG A 1 97 ? 28.798 -8.213 -19.373 1.00 95.25 97 ARG A CA 1
ATOM 774 C C . ARG A 1 97 ? 28.418 -8.277 -17.897 1.00 95.25 97 ARG A C 1
ATOM 776 O O . ARG A 1 97 ? 29.297 -8.213 -17.041 1.00 95.25 97 ARG A O 1
ATOM 783 N N . VAL A 1 98 ? 27.128 -8.453 -17.603 1.00 95.19 98 VAL A N 1
ATOM 784 C CA . VAL A 1 98 ? 26.636 -8.630 -16.229 1.00 95.19 98 VAL A CA 1
ATOM 785 C C . VAL A 1 98 ? 27.243 -9.888 -15.609 1.00 95.19 98 VAL A C 1
ATOM 787 O O . VAL A 1 98 ? 27.795 -9.819 -14.515 1.00 95.19 98 VAL A O 1
ATOM 790 N N . ARG A 1 99 ? 27.234 -11.018 -16.327 1.00 95.50 99 ARG A N 1
ATOM 791 C CA . ARG A 1 99 ? 27.837 -12.279 -15.870 1.00 95.50 99 ARG A CA 1
ATOM 792 C C . ARG A 1 99 ? 29.325 -12.127 -15.547 1.00 95.50 99 ARG A C 1
ATOM 794 O O . ARG A 1 99 ? 29.769 -12.587 -14.499 1.00 95.50 99 ARG A O 1
ATOM 801 N N . LEU A 1 100 ? 30.090 -11.477 -16.423 1.00 95.56 100 LEU A N 1
ATOM 802 C CA . LEU A 1 100 ? 31.516 -11.226 -16.212 1.00 95.56 100 LEU A CA 1
ATOM 803 C C . LEU A 1 100 ? 31.753 -10.318 -15.000 1.00 95.56 100 LEU A C 1
ATOM 805 O O . LEU A 1 100 ? 32.597 -10.642 -14.171 1.00 95.56 100 LEU A O 1
ATOM 809 N N . SER A 1 101 ? 30.973 -9.243 -14.854 1.00 93.62 101 SER A N 1
ATOM 810 C CA . SER A 1 101 ? 31.065 -8.340 -13.700 1.00 93.62 101 SER A CA 1
ATOM 811 C C . SER A 1 101 ? 30.718 -9.029 -12.374 1.00 93.62 101 SER A C 1
ATOM 813 O O . SER A 1 101 ? 31.336 -8.750 -11.350 1.00 93.62 101 SER A O 1
ATOM 815 N N . LEU A 1 102 ? 29.752 -9.950 -12.373 1.00 94.06 102 LEU A N 1
ATOM 816 C CA . LEU A 1 102 ? 29.430 -10.746 -11.186 1.00 94.06 102 LEU A CA 1
ATOM 817 C C . LEU A 1 102 ? 30.566 -11.711 -10.835 1.00 94.06 102 LEU A C 1
ATOM 819 O O . LEU A 1 102 ? 30.932 -11.829 -9.667 1.00 94.06 102 LEU A O 1
ATOM 823 N N . ASN A 1 103 ? 31.148 -12.370 -11.838 1.00 93.88 103 ASN A N 1
ATOM 824 C CA . ASN A 1 103 ? 32.264 -13.289 -11.631 1.00 93.88 103 ASN A CA 1
ATOM 825 C C . ASN A 1 103 ? 33.521 -12.572 -11.121 1.00 93.88 103 ASN A C 1
ATOM 827 O O . ASN A 1 103 ? 34.196 -13.111 -10.247 1.00 93.88 103 ASN A O 1
ATOM 831 N N . SER A 1 104 ? 33.823 -11.368 -11.618 1.00 92.44 104 SER A N 1
ATOM 832 C CA . SER A 1 104 ? 34.968 -10.589 -11.133 1.00 92.44 104 SER A CA 1
ATOM 833 C C . SER A 1 104 ? 34.784 -10.175 -9.673 1.00 92.44 104 SER A C 1
ATOM 835 O O . SER A 1 104 ? 35.656 -10.448 -8.855 1.00 92.44 104 SER A O 1
ATOM 837 N N . LYS A 1 105 ? 33.608 -9.640 -9.311 1.00 92.75 105 LYS A N 1
ATOM 838 C CA . LYS A 1 105 ? 33.282 -9.287 -7.917 1.00 92.75 105 LYS A CA 1
ATOM 839 C C . LYS A 1 105 ? 33.330 -10.490 -6.978 1.00 92.75 105 LYS A C 1
ATOM 841 O O . LYS A 1 105 ? 33.733 -10.366 -5.827 1.00 92.75 105 LYS A O 1
ATOM 846 N N . LYS A 1 106 ? 32.913 -11.667 -7.458 1.00 92.56 106 LYS A N 1
ATOM 847 C CA . LYS A 1 106 ? 33.012 -12.910 -6.687 1.00 92.56 106 LYS A CA 1
ATOM 848 C C . LYS A 1 106 ? 34.472 -13.264 -6.392 1.00 92.56 106 LYS A C 1
ATOM 850 O O . LYS A 1 106 ? 34.782 -13.634 -5.265 1.00 92.56 106 LYS A O 1
ATOM 855 N N . LEU A 1 107 ? 35.348 -13.146 -7.389 1.00 91.94 107 LEU A N 1
ATOM 856 C CA . LEU A 1 107 ? 36.768 -13.450 -7.235 1.00 91.94 107 LEU A CA 1
ATOM 857 C C . LEU A 1 107 ? 37.462 -12.474 -6.273 1.00 91.94 107 LEU A C 1
ATOM 859 O O . LEU A 1 107 ? 38.238 -12.917 -5.432 1.00 91.94 107 LEU A O 1
ATOM 863 N N . GLU A 1 108 ? 37.150 -11.178 -6.364 1.00 93.00 108 GLU A N 1
ATOM 864 C CA . GLU A 1 108 ? 37.632 -10.149 -5.427 1.00 93.00 108 GLU A CA 1
ATOM 865 C C . GLU A 1 108 ? 37.271 -10.509 -3.977 1.00 93.00 108 GLU A C 1
ATOM 867 O O . GLU A 1 108 ? 38.147 -10.571 -3.120 1.00 93.00 108 GLU A O 1
ATOM 872 N N . LEU A 1 109 ? 36.010 -10.878 -3.721 1.00 92.69 109 LEU A N 1
ATOM 873 C CA . LEU A 1 109 ? 35.563 -11.274 -2.383 1.00 92.69 109 LEU A CA 1
ATOM 874 C C . LEU A 1 109 ? 36.278 -12.536 -1.864 1.00 92.69 109 LEU A C 1
ATOM 876 O O . LEU A 1 109 ? 36.613 -12.623 -0.684 1.00 92.69 109 LEU A O 1
ATOM 880 N N . GLU A 1 110 ? 36.512 -13.531 -2.726 1.00 94.31 110 GLU A N 1
ATOM 881 C CA . GLU A 1 110 ? 37.254 -14.744 -2.352 1.00 94.31 110 GLU A CA 1
ATOM 882 C C . GLU A 1 110 ? 38.726 -14.446 -2.019 1.00 94.31 110 GLU A C 1
ATOM 884 O O . GLU A 1 110 ? 39.282 -15.069 -1.111 1.00 94.31 110 GLU A O 1
ATOM 889 N N . LEU A 1 111 ? 39.354 -13.502 -2.726 1.00 93.06 111 LEU A N 1
ATOM 890 C CA . LEU A 1 111 ? 40.719 -13.045 -2.450 1.00 93.06 111 LEU A CA 1
ATOM 891 C C . LEU A 1 111 ? 40.796 -12.303 -1.112 1.00 93.06 111 LEU A C 1
ATOM 893 O O . LEU A 1 111 ? 41.650 -12.641 -0.291 1.00 93.06 111 LEU A O 1
ATOM 897 N N . ASP A 1 112 ? 39.874 -11.374 -0.861 1.00 93.81 112 ASP A N 1
ATOM 898 C CA . ASP A 1 112 ? 39.810 -10.610 0.390 1.00 93.81 112 ASP A CA 1
ATOM 899 C C . ASP A 1 112 ? 39.629 -11.530 1.607 1.00 93.81 112 ASP A C 1
ATOM 901 O O . ASP A 1 112 ? 40.314 -11.384 2.621 1.00 93.81 112 ASP A O 1
ATOM 905 N N . LEU A 1 113 ? 38.761 -12.542 1.491 1.00 92.06 113 LEU A N 1
ATOM 906 C CA . LEU A 1 113 ? 38.559 -13.551 2.536 1.00 92.06 113 LEU A CA 1
ATOM 907 C C . LEU A 1 113 ? 39.820 -14.384 2.805 1.00 92.06 113 LEU A C 1
ATOM 909 O O . LEU A 1 113 ? 40.133 -14.677 3.960 1.00 92.06 113 LEU A O 1
ATOM 913 N N . ARG A 1 114 ? 40.554 -14.770 1.754 1.00 92.12 114 ARG A N 1
ATOM 914 C CA . ARG A 1 114 ? 41.807 -15.533 1.893 1.00 92.12 114 ARG A CA 1
ATOM 915 C C . ARG A 1 114 ? 42.914 -14.699 2.537 1.00 92.12 114 ARG A C 1
ATOM 917 O O . ARG A 1 114 ? 43.624 -15.221 3.392 1.00 92.12 114 ARG A O 1
ATOM 924 N N . LEU A 1 115 ? 43.030 -13.424 2.165 1.00 92.69 115 LEU A N 1
ATOM 925 C CA . LEU A 1 115 ? 43.973 -12.477 2.767 1.00 92.69 115 LEU A CA 1
ATOM 926 C C . LEU A 1 115 ? 43.662 -12.247 4.250 1.00 92.69 115 LEU A C 1
ATOM 928 O O . LEU A 1 115 ? 44.559 -12.336 5.085 1.00 92.69 115 LEU A O 1
ATOM 932 N N . ALA A 1 116 ? 42.390 -12.036 4.599 1.00 91.44 116 ALA A N 1
ATOM 933 C CA . ALA A 1 116 ? 41.969 -11.877 5.990 1.00 91.44 116 ALA A CA 1
ATOM 934 C C . ALA A 1 116 ? 42.288 -13.121 6.843 1.00 91.44 116 ALA A C 1
ATOM 936 O O . ALA A 1 116 ? 42.757 -12.992 7.974 1.00 91.44 116 ALA A O 1
ATOM 937 N N . ALA A 1 117 ? 42.087 -14.325 6.294 1.00 90.88 117 ALA A N 1
ATOM 938 C CA . ALA A 1 117 ? 42.418 -15.575 6.975 1.00 90.88 117 ALA A CA 1
ATOM 939 C C . ALA A 1 117 ? 43.934 -15.773 7.166 1.00 90.88 117 ALA A C 1
ATOM 941 O O . ALA A 1 117 ? 44.353 -16.245 8.222 1.00 90.88 117 ALA A O 1
ATOM 942 N N . GLN A 1 118 ? 44.758 -15.401 6.178 1.00 88.94 118 GLN A N 1
ATOM 943 C CA . GLN A 1 118 ? 46.220 -15.458 6.298 1.00 88.94 118 GLN A CA 1
ATOM 944 C C . GLN A 1 118 ? 46.754 -14.470 7.335 1.00 88.94 118 GLN A C 1
ATOM 946 O O . GLN A 1 118 ? 47.548 -14.867 8.183 1.00 88.94 118 GLN A O 1
ATOM 951 N N . ASN A 1 119 ? 46.279 -13.222 7.318 1.00 87.19 119 ASN A N 1
ATOM 952 C CA . ASN A 1 119 ? 46.702 -12.208 8.285 1.00 87.19 119 ASN A CA 1
ATOM 953 C C . ASN A 1 119 ? 46.315 -12.604 9.716 1.00 87.19 119 ASN A C 1
ATOM 955 O O . ASN A 1 119 ? 47.145 -12.541 10.613 1.00 87.19 119 ASN A O 1
ATOM 959 N N . SER A 1 120 ? 45.100 -13.127 9.922 1.00 83.69 120 SER A N 1
ATOM 960 C CA . SER A 1 120 ? 44.686 -13.631 11.237 1.00 83.69 120 SER A CA 1
ATOM 961 C C . SER A 1 120 ? 45.527 -14.821 11.715 1.00 83.69 120 SER A C 1
ATOM 963 O O . SER A 1 120 ? 45.753 -14.949 12.916 1.00 83.69 120 SER A O 1
ATOM 965 N N . ALA A 1 121 ? 45.963 -15.710 10.818 1.00 83.00 121 ALA A N 1
ATOM 966 C CA . ALA A 1 121 ? 46.834 -16.827 11.180 1.00 83.00 121 ALA A CA 1
ATOM 967 C C . ALA A 1 121 ? 48.257 -16.355 11.526 1.00 83.00 121 ALA A C 1
ATOM 969 O O . ALA A 1 121 ? 48.863 -16.899 12.448 1.00 83.00 121 ALA A O 1
ATOM 970 N N . GLN A 1 122 ? 48.762 -15.335 10.824 1.00 79.25 122 GLN A N 1
ATOM 971 C CA . GLN A 1 122 ? 50.056 -14.714 11.105 1.00 79.25 122 GLN A CA 1
ATOM 972 C C . GLN A 1 122 ? 50.049 -13.985 12.456 1.00 79.25 122 GLN A C 1
ATOM 974 O O . GLN A 1 122 ? 50.928 -14.240 13.271 1.00 79.25 122 GLN A O 1
ATOM 979 N N . ASP A 1 123 ? 49.015 -13.190 12.748 1.00 81.19 123 ASP A N 1
ATOM 980 C CA . ASP A 1 123 ? 48.868 -12.491 14.034 1.00 81.19 123 ASP A CA 1
ATOM 981 C C . ASP A 1 123 ? 48.851 -13.469 15.226 1.00 81.19 123 ASP A C 1
ATOM 983 O O . ASP A 1 123 ? 49.426 -13.199 16.282 1.00 81.19 123 ASP A O 1
ATOM 987 N N . LEU A 1 124 ? 48.219 -14.640 15.066 1.00 79.62 124 LEU A N 1
ATOM 988 C CA 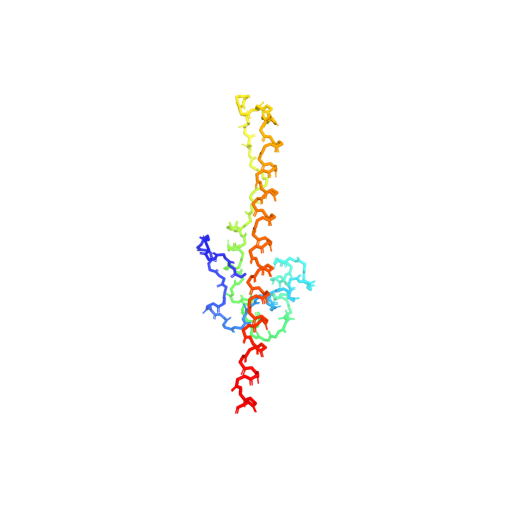. LEU A 1 124 ? 48.215 -15.686 16.095 1.00 79.62 124 LEU A CA 1
ATOM 989 C C . LEU A 1 124 ? 49.598 -16.317 16.304 1.00 79.62 124 LEU A C 1
ATOM 991 O O . LEU A 1 124 ? 49.942 -16.633 17.441 1.00 79.62 124 LEU A O 1
ATOM 995 N N . LEU A 1 125 ? 50.384 -16.503 15.240 1.00 75.81 125 LEU A N 1
ATOM 996 C CA . LEU A 1 125 ? 51.758 -17.006 15.342 1.00 75.81 125 LEU A CA 1
ATOM 997 C C . LEU A 1 125 ? 52.682 -15.975 16.000 1.00 75.81 125 LEU A C 1
ATOM 999 O O . LEU A 1 125 ? 53.442 -16.339 16.895 1.00 75.81 125 LEU A O 1
ATOM 1003 N N . ASP A 1 126 ? 52.553 -14.703 15.626 1.00 81.19 126 ASP A N 1
ATOM 1004 C CA . ASP A 1 126 ? 53.348 -13.595 16.170 1.00 81.19 126 ASP A CA 1
ATOM 1005 C C . ASP A 1 126 ? 53.012 -13.291 17.646 1.00 81.19 126 ASP A C 1
ATOM 1007 O O . ASP A 1 126 ? 53.805 -12.671 18.343 1.00 81.19 126 ASP A O 1
ATOM 1011 N N . THR A 1 127 ? 51.857 -13.742 18.154 1.00 76.94 127 THR A N 1
ATOM 1012 C CA . THR A 1 127 ? 51.486 -13.629 19.583 1.00 76.94 127 THR A CA 1
ATOM 1013 C C . THR A 1 127 ? 52.067 -14.777 20.433 1.00 76.94 127 THR A C 1
ATOM 1015 O O . THR A 1 127 ? 52.147 -14.668 21.657 1.00 76.94 127 THR A O 1
ATOM 1018 N N . ILE A 1 128 ? 52.432 -15.908 19.818 1.00 73.12 128 ILE A N 1
ATOM 1019 C CA . ILE A 1 128 ? 52.913 -17.114 20.520 1.00 73.12 128 ILE A CA 1
ATOM 1020 C C . ILE A 1 128 ? 54.453 -17.159 20.610 1.00 73.12 128 ILE A C 1
ATOM 1022 O O . ILE A 1 128 ? 54.978 -17.845 21.491 1.00 73.12 128 ILE A O 1
ATOM 1026 N N . ILE A 1 129 ? 55.164 -16.443 19.730 1.00 58.97 129 ILE A N 1
ATOM 1027 C CA . ILE A 1 129 ? 56.635 -16.304 19.713 1.00 58.97 129 ILE A CA 1
ATOM 1028 C C . ILE A 1 129 ? 57.048 -15.032 20.456 1.00 58.97 129 ILE A C 1
ATOM 1030 O O . ILE A 1 129 ? 58.005 -15.119 21.259 1.00 58.97 129 ILE A O 1
#

Radius of gyration: 26.98 Å; chains: 1; bounding box: 74×29×56 Å

Secondary structure (DSSP, 8-state):
-EETTTTEE-GGGTSTT--HHHHHHHHHHHSSHHHHHHHHHHS--SSHHHHHHHHHTHHHHHHHHHHHSPPS-------GGG-PPP--TTHHHHHHHHHHHHHHHHHHHHHHHHHHHHHHHHHHHHHH-

pLDDT: mean 93.03, std 5.44, range [58.97, 98.31]

Sequence (129 aa):
MGDEVDGVPGIQHLVPGFGRRTALKLLKKHGSLENLLNAASVRTVGRQYAQEALTKYADYLRRNYEVLALRRDVDVHLQEEWLLERDTSNDANVFNRVRLSLNSKKLELELDLRLAAQNSAQDLLDTII

Organism: Gossypium davidsonii (NCBI:txid34287)

Foldseek 3Di:
DFDVVVPGDDCCVVQPPCDPVVVVVQCVVQVDLVSSLVCLVVDDDDDPSVSCCSPVCVVSVVVSCVVVDDDPPDPDDDDPVVPDDDDCVCVVVVVVVVVVVVVVVVVVVVVVVVVVVVVVVVVVVVVVD